Protein AF-N9NJ83-F1 (afdb_monomer_lite)

Sequence (165 aa):
MWKFITKSLIFKPKKLKDGWEHKKGFYVSIDAKAALNIIDSARTKRAYSRISKPNVFHGAERERLRSRAEKILYEIESSSNNYIELICLLGGLGIIIFLWDLITIIWMHPDQESVRLFLVLLMALGFLSFLYFKKMQVDKDNVETFLDIEDALYKNEYGASQYKN

Secondary structure (DSSP, 8-state):
-HHHHHHHSPPPPPEEEEEEEEETTEEEEE--HHHHHHHHHHHHHHHHH-SS---TTTT--HHHHHHHHHHHHHHHHHHHT-THHHHHHHHHHHHHHHHHHHHHHHHHS--HHHHHHHHHHHHHHHHHHHHHHHHHHHHHHHHHHHHHHHHHHHHHHHSS-TT--

Radius of gyration: 21.69 Å; chains: 1; bounding box: 52×28×62 Å

Structure (mmCIF, N/CA/C/O backbone):
data_AF-N9NJ83-F1
#
_entry.id   AF-N9NJ83-F1
#
loop_
_atom_site.group_PDB
_atom_site.id
_atom_site.type_symbol
_atom_site.label_atom_id
_atom_site.label_alt_id
_atom_site.label_comp_id
_atom_site.label_asym_id
_atom_site.label_entity_id
_atom_site.label_seq_id
_atom_site.pdbx_PDB_ins_code
_atom_site.Cartn_x
_atom_site.Cartn_y
_atom_site.Cartn_z
_atom_site.occupancy
_atom_site.B_iso_or_equiv
_atom_site.auth_seq_id
_atom_site.auth_comp_id
_atom_site.auth_asym_id
_atom_site.auth_atom_id
_atom_site.pdbx_PDB_model_num
ATOM 1 N N . MET A 1 1 ? -6.767 11.950 -13.872 1.00 41.00 1 MET A N 1
ATOM 2 C CA . MET A 1 1 ? -5.977 10.843 -14.455 1.00 41.00 1 MET A CA 1
ATOM 3 C C . MET A 1 1 ? -5.552 9.803 -13.403 1.00 41.00 1 MET A C 1
ATOM 5 O O . MET A 1 1 ? -5.936 8.652 -13.539 1.00 41.00 1 MET A O 1
ATOM 9 N N . TRP A 1 2 ? -4.907 10.189 -12.290 1.00 40.78 2 TRP A N 1
ATOM 10 C CA . TRP A 1 2 ? -4.485 9.270 -11.202 1.00 40.78 2 TRP A CA 1
ATOM 11 C C . TRP A 1 2 ? -5.596 8.384 -10.600 1.00 40.78 2 TRP A C 1
ATOM 13 O O . TRP A 1 2 ? -5.443 7.167 -10.519 1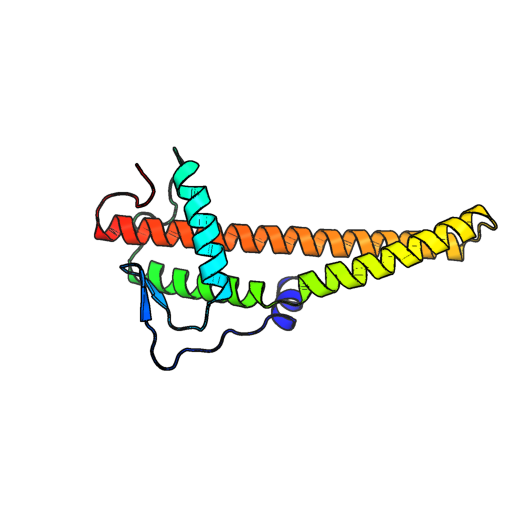.00 40.78 2 TRP A O 1
ATOM 23 N N . LYS A 1 3 ? -6.745 8.978 -10.229 1.00 50.00 3 LYS A N 1
ATOM 24 C CA . LYS A 1 3 ? -7.916 8.245 -9.696 1.00 50.00 3 LYS A CA 1
ATOM 25 C C . LYS A 1 3 ? -8.466 7.180 -10.659 1.00 50.00 3 LYS A C 1
ATOM 27 O O . LYS A 1 3 ? -9.172 6.292 -10.206 1.00 50.00 3 LYS A O 1
ATOM 32 N N . PHE A 1 4 ? -8.196 7.294 -11.962 1.00 51.88 4 PHE A N 1
ATOM 33 C CA . PHE A 1 4 ? -8.676 6.354 -12.981 1.00 51.88 4 PHE A CA 1
ATOM 34 C C . PHE A 1 4 ? -7.740 5.150 -13.136 1.00 51.88 4 PHE A C 1
ATOM 36 O O . PHE A 1 4 ? -8.211 4.016 -13.109 1.00 51.88 4 PHE A O 1
ATOM 43 N N . ILE A 1 5 ? -6.425 5.379 -13.226 1.00 49.59 5 ILE A N 1
ATOM 44 C CA . ILE A 1 5 ? -5.427 4.305 -13.393 1.00 49.59 5 ILE A CA 1
ATOM 45 C C . ILE A 1 5 ? -5.424 3.383 -12.170 1.00 49.59 5 ILE A C 1
ATOM 47 O O . ILE A 1 5 ? -5.483 2.166 -12.303 1.00 49.59 5 ILE A O 1
ATOM 51 N N . THR A 1 6 ? -5.459 3.968 -10.971 1.00 51.84 6 THR A N 1
ATOM 52 C CA . THR A 1 6 ? -5.531 3.198 -9.723 1.00 51.84 6 THR A CA 1
ATOM 53 C C . THR A 1 6 ? -6.817 2.383 -9.630 1.00 51.84 6 THR A C 1
ATOM 55 O O . THR A 1 6 ? -6.741 1.188 -9.401 1.00 51.84 6 THR A O 1
ATOM 58 N N . LYS A 1 7 ? -7.997 2.958 -9.899 1.00 54.72 7 LYS A N 1
ATOM 59 C CA . LYS A 1 7 ? -9.280 2.233 -9.783 1.00 54.72 7 LYS A CA 1
ATOM 60 C C . LYS A 1 7 ? -9.457 1.054 -10.746 1.00 54.72 7 LYS A C 1
ATOM 62 O O . LYS A 1 7 ? -10.273 0.187 -10.453 1.00 54.72 7 LYS A O 1
ATOM 67 N N . SER A 1 8 ? -8.746 1.037 -11.871 1.00 51.34 8 SER A N 1
ATOM 68 C CA . SER A 1 8 ? -8.940 0.033 -12.930 1.00 51.34 8 SER A CA 1
ATOM 69 C C . SER A 1 8 ? -8.156 -1.263 -12.685 1.00 51.34 8 SER A C 1
ATOM 71 O O . SER A 1 8 ? -8.522 -2.303 -13.217 1.00 51.34 8 SER A O 1
ATOM 73 N N . LEU A 1 9 ? -7.101 -1.206 -11.865 1.00 58.62 9 LEU A N 1
ATOM 74 C CA . LEU A 1 9 ? -6.219 -2.339 -11.535 1.00 58.62 9 LEU A CA 1
ATOM 75 C C . LEU A 1 9 ? -6.445 -2.874 -10.112 1.00 58.62 9 LEU A C 1
ATOM 77 O O . LEU A 1 9 ? -5.676 -3.689 -9.608 1.00 58.62 9 LEU A O 1
ATOM 81 N N . ILE A 1 10 ? -7.486 -2.374 -9.452 1.00 63.28 10 ILE A N 1
ATOM 82 C CA . ILE A 1 10 ? -7.804 -2.655 -8.062 1.00 63.28 10 ILE A CA 1
ATOM 83 C C . ILE A 1 10 ? -8.873 -3.749 -7.992 1.00 63.28 10 ILE A C 1
ATOM 85 O O . ILE A 1 10 ? -9.978 -3.590 -8.520 1.00 63.28 10 ILE A O 1
ATOM 89 N N . PHE A 1 11 ? -8.576 -4.834 -7.276 1.00 66.00 11 PHE A N 1
ATOM 90 C CA . PHE A 1 11 ? -9.585 -5.837 -6.949 1.00 66.00 11 PHE A CA 1
ATOM 91 C C . PHE A 1 11 ? -10.462 -5.346 -5.815 1.00 66.00 11 PHE A C 1
ATOM 93 O O . PHE A 1 11 ? -9.986 -4.864 -4.786 1.00 66.00 11 PHE A O 1
ATOM 100 N N . LYS A 1 12 ? -11.771 -5.488 -6.000 1.00 76.44 12 LYS A N 1
ATOM 101 C CA . LYS A 1 12 ? -12.734 -5.207 -4.943 1.00 76.44 12 LYS A CA 1
ATOM 102 C C . LYS A 1 12 ? -12.741 -6.393 -3.972 1.00 76.44 12 LYS A C 1
ATOM 104 O O . LYS A 1 12 ? -13.043 -7.499 -4.427 1.00 76.44 12 LYS A O 1
ATOM 109 N N . PRO A 1 13 ? -12.437 -6.199 -2.677 1.00 76.75 13 PRO A N 1
ATOM 110 C CA . PRO A 1 13 ? -12.533 -7.274 -1.701 1.00 76.75 13 PRO A CA 1
ATOM 111 C C . PRO A 1 13 ? -13.958 -7.823 -1.623 1.00 76.75 13 PRO A C 1
ATOM 113 O O . PRO A 1 13 ? -14.949 -7.100 -1.785 1.00 76.75 13 PRO A O 1
ATOM 116 N N . LYS A 1 14 ? -14.058 -9.133 -1.402 1.00 81.69 14 LYS A N 1
ATOM 117 C CA . LYS A 1 14 ? -15.336 -9.839 -1.324 1.00 81.69 14 LYS A CA 1
ATOM 1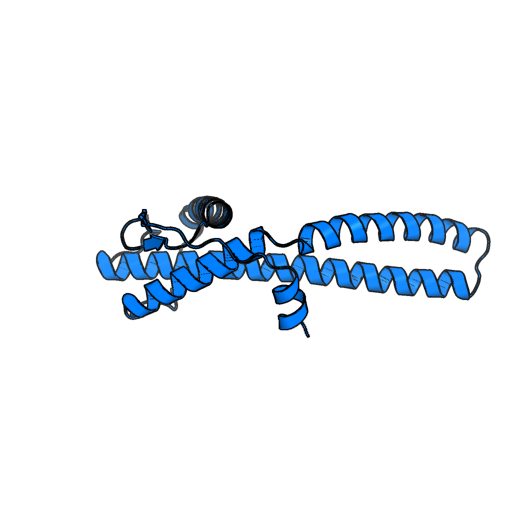18 C C . LYS A 1 14 ? -16.042 -9.468 -0.019 1.00 81.69 14 LYS A C 1
ATOM 120 O O . LYS A 1 14 ? -15.420 -9.446 1.037 1.00 81.69 14 LYS A O 1
ATOM 125 N N . LYS A 1 15 ? -17.350 -9.207 -0.070 1.00 83.50 15 LYS A N 1
ATOM 126 C CA . LYS A 1 15 ? -18.155 -9.054 1.153 1.00 83.50 15 LYS A CA 1
ATOM 127 C C . LYS A 1 15 ? -18.298 -10.403 1.856 1.00 83.50 15 LYS A C 1
ATOM 129 O O . LYS A 1 15 ? -18.531 -11.419 1.195 1.00 83.50 15 LYS A O 1
ATOM 134 N N . LEU A 1 16 ? -18.171 -10.406 3.178 1.00 81.25 16 LEU A N 1
ATOM 135 C CA . LEU A 1 16 ? -18.414 -11.594 3.990 1.00 81.25 16 LEU A CA 1
ATOM 136 C C . LEU A 1 16 ? -19.922 -11.850 4.096 1.00 81.25 16 LEU A C 1
ATOM 138 O O . LEU A 1 16 ? -20.718 -10.915 4.025 1.00 81.25 16 LEU A O 1
ATOM 142 N N . LYS A 1 17 ? -20.314 -13.125 4.229 1.00 75.44 17 LYS A N 1
ATOM 143 C CA . LYS A 1 17 ? -21.718 -13.498 4.480 1.00 75.44 17 LYS A CA 1
ATOM 144 C C . LYS A 1 17 ? -22.153 -13.049 5.874 1.00 75.44 17 LYS A C 1
ATOM 146 O O . LYS A 1 17 ? -23.195 -12.422 5.997 1.00 75.44 17 LYS A O 1
ATOM 151 N N . ASP A 1 18 ? -21.289 -13.291 6.856 1.00 77.88 18 ASP A N 1
ATOM 152 C CA . ASP A 1 18 ? -21.417 -12.821 8.229 1.00 77.88 18 ASP A CA 1
ATOM 153 C C . ASP A 1 18 ? -20.141 -12.047 8.571 1.00 77.88 18 ASP A C 1
ATOM 155 O O . ASP A 1 18 ? -19.032 -12.574 8.441 1.00 77.88 18 ASP A O 1
ATOM 159 N N . GLY A 1 19 ? -20.272 -10.773 8.936 1.00 76.12 19 GLY A N 1
ATOM 160 C CA . GLY A 1 19 ? -19.133 -10.008 9.435 1.00 76.12 19 GLY A CA 1
ATOM 161 C C . GLY A 1 19 ? -18.817 -10.368 10.886 1.00 76.12 19 GLY A C 1
ATOM 162 O O . GLY A 1 19 ? -19.664 -10.886 11.616 1.00 76.12 19 GLY A O 1
ATOM 163 N N . TRP A 1 20 ? -17.593 -10.085 11.310 1.00 76.19 20 TRP A N 1
ATOM 164 C CA . TRP A 1 20 ? -17.070 -10.480 12.617 1.00 76.19 20 TRP A CA 1
ATOM 165 C C . TRP A 1 20 ? -16.295 -9.335 13.264 1.00 76.19 20 TRP A C 1
ATOM 167 O O . TRP A 1 20 ? -15.831 -8.415 12.593 1.00 76.19 20 TRP A O 1
ATOM 177 N N . GLU A 1 21 ? -16.164 -9.369 14.585 1.00 75.19 21 GLU A N 1
ATOM 178 C CA . GLU A 1 21 ? -15.412 -8.363 15.331 1.00 75.19 21 GLU A CA 1
ATOM 179 C C . GLU A 1 21 ? -13.933 -8.759 15.388 1.00 75.19 21 GLU A C 1
ATOM 181 O O . GLU A 1 21 ? -13.574 -9.759 16.008 1.00 75.19 21 GLU A O 1
ATOM 186 N N . HIS A 1 22 ? -13.066 -7.996 14.715 1.00 67.94 22 HIS A N 1
ATOM 187 C CA . HIS A 1 22 ? -11.637 -8.317 14.658 1.00 67.94 22 HIS A CA 1
ATOM 188 C C . HIS A 1 22 ? -10.897 -7.915 15.938 1.00 67.94 22 HIS A C 1
ATOM 190 O O . HIS A 1 22 ? -10.022 -8.648 16.398 1.00 67.94 22 HIS A O 1
ATOM 196 N N . LYS A 1 23 ? -11.294 -6.791 16.549 1.00 68.19 23 LYS A N 1
ATOM 197 C CA . LYS A 1 23 ? -10.919 -6.333 17.899 1.00 68.19 23 LYS A CA 1
ATOM 198 C C . LYS A 1 23 ? -12.057 -5.483 18.464 1.00 68.19 23 LYS A C 1
ATOM 200 O O . LYS A 1 23 ? -12.883 -5.002 17.690 1.00 68.19 23 LYS A O 1
ATOM 205 N N . LYS A 1 24 ? -12.089 -5.292 19.791 1.00 60.44 24 LYS A N 1
ATOM 206 C CA . LYS A 1 24 ? -13.164 -4.560 20.484 1.00 60.44 24 LYS A CA 1
ATOM 207 C C . LYS A 1 24 ? -13.517 -3.252 19.767 1.00 60.44 24 LYS A C 1
ATOM 209 O O . LYS A 1 24 ? -12.653 -2.407 19.551 1.00 60.44 24 LYS A O 1
ATOM 214 N N . GLY A 1 25 ? -14.7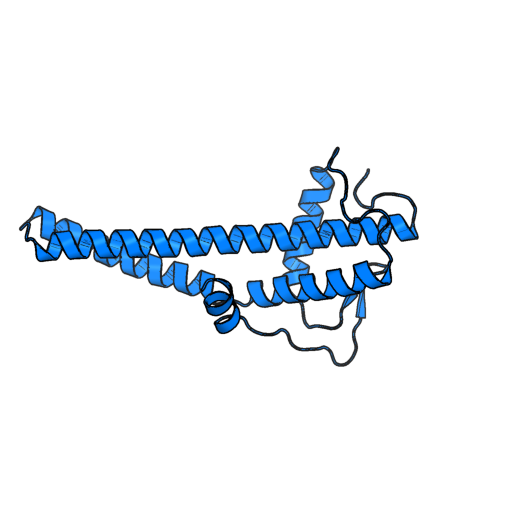81 -3.115 19.390 1.00 57.59 25 GLY A N 1
ATOM 215 C CA . GLY A 1 25 ? -15.337 -1.939 18.735 1.00 57.59 25 GLY A CA 1
ATOM 216 C C . GLY A 1 25 ? -15.239 -1.935 17.203 1.00 57.59 25 GLY A C 1
ATOM 217 O O . GLY A 1 25 ? -15.916 -1.100 16.586 1.00 57.59 25 GLY A O 1
ATOM 218 N N . PHE A 1 26 ? -14.483 -2.858 16.590 1.00 69.00 26 PHE A N 1
ATOM 219 C CA . PHE A 1 26 ? -14.192 -2.900 15.153 1.00 69.00 26 PHE A CA 1
ATOM 220 C C . PHE A 1 26 ? -14.805 -4.123 14.452 1.00 69.00 26 PHE A C 1
ATOM 222 O O . PHE A 1 26 ? -14.322 -5.252 14.563 1.00 69.00 26 PHE A O 1
ATOM 229 N N . TYR A 1 27 ? -15.864 -3.862 13.684 1.00 70.75 27 TYR A N 1
ATOM 230 C CA . TYR A 1 27 ? -16.568 -4.856 12.879 1.00 70.75 27 TYR A CA 1
ATOM 231 C C . TYR A 1 27 ? -15.993 -4.927 11.461 1.00 70.75 27 TYR A C 1
ATOM 233 O O . TYR A 1 27 ? -15.830 -3.904 10.796 1.00 70.75 27 TYR A O 1
ATOM 241 N N . VAL A 1 28 ? -15.722 -6.142 10.994 1.00 78.19 28 VAL A N 1
ATOM 242 C CA . VAL A 1 28 ? -15.199 -6.450 9.664 1.00 78.19 28 VAL A CA 1
ATOM 243 C C . VAL A 1 28 ? -16.300 -7.100 8.836 1.00 78.19 28 VAL A C 1
ATOM 245 O O . VAL A 1 28 ? -16.769 -8.190 9.151 1.00 78.19 28 VAL A O 1
ATOM 248 N N . SER A 1 29 ? -16.695 -6.435 7.752 1.00 81.31 29 SER A N 1
ATOM 249 C CA . SER A 1 29 ? -17.750 -6.861 6.815 1.00 81.31 29 SER A CA 1
ATOM 250 C C . SER A 1 29 ? -17.204 -7.380 5.471 1.00 81.31 29 SER A C 1
ATOM 252 O O . SER A 1 29 ? -17.964 -7.826 4.605 1.00 81.31 29 SER A O 1
ATOM 254 N N . ILE A 1 30 ? -15.885 -7.315 5.273 1.00 84.38 30 ILE A N 1
ATOM 255 C CA . ILE A 1 30 ? -15.185 -7.644 4.025 1.00 84.38 30 ILE A CA 1
ATOM 256 C C . ILE A 1 30 ? -14.038 -8.625 4.281 1.00 84.38 30 ILE A C 1
ATOM 258 O O . ILE A 1 30 ? -13.449 -8.632 5.359 1.00 84.38 30 ILE A O 1
ATOM 262 N N . ASP A 1 31 ? -13.720 -9.455 3.291 1.00 82.56 31 ASP A N 1
ATOM 263 C CA . ASP A 1 31 ? -12.532 -10.306 3.317 1.00 82.56 31 ASP A CA 1
ATOM 264 C C . ASP A 1 31 ? -11.291 -9.421 3.174 1.00 82.56 31 ASP A C 1
ATOM 266 O O . ASP A 1 31 ? -11.037 -8.881 2.098 1.00 82.56 31 ASP A O 1
ATOM 270 N N . ALA A 1 32 ? -10.598 -9.203 4.293 1.00 84.81 32 ALA A N 1
ATOM 271 C CA . ALA A 1 32 ? -9.529 -8.218 4.441 1.00 84.81 32 ALA A CA 1
ATOM 272 C C . ALA A 1 32 ? -8.239 -8.820 5.022 1.00 84.81 32 ALA A C 1
ATOM 274 O O . ALA A 1 32 ? -7.529 -8.184 5.803 1.00 84.81 32 ALA A O 1
ATOM 275 N N . LYS A 1 33 ? -7.953 -10.091 4.713 1.00 84.88 33 LYS A N 1
ATOM 276 C CA . LYS A 1 33 ? -6.838 -10.825 5.327 1.00 84.88 33 LYS A CA 1
ATOM 277 C C . LYS A 1 33 ? -5.482 -10.141 5.106 1.00 84.88 33 LYS A C 1
ATOM 279 O O . LYS A 1 33 ? -4.663 -10.120 6.026 1.00 84.88 33 LYS A O 1
ATOM 284 N N . ALA A 1 34 ? -5.232 -9.589 3.917 1.00 85.12 34 ALA A N 1
ATOM 285 C CA . ALA A 1 34 ? -3.967 -8.923 3.618 1.00 85.12 34 ALA A CA 1
ATOM 286 C C . ALA A 1 34 ? -3.846 -7.597 4.382 1.00 85.12 34 ALA A C 1
ATOM 288 O O . ALA A 1 34 ? -2.825 -7.344 5.025 1.00 85.12 34 ALA A O 1
ATOM 289 N N . ALA A 1 35 ? -4.912 -6.796 4.385 1.00 85.88 35 ALA A N 1
ATOM 290 C CA . ALA A 1 35 ? -4.979 -5.539 5.114 1.00 85.88 35 ALA A CA 1
ATOM 291 C C . ALA A 1 35 ? -4.757 -5.739 6.614 1.00 85.88 35 ALA A C 1
ATOM 293 O O . ALA A 1 35 ? -3.968 -5.010 7.214 1.00 85.88 35 ALA A O 1
ATOM 294 N N . LEU A 1 36 ? -5.393 -6.750 7.213 1.00 87.44 36 LEU A N 1
ATOM 295 C CA . LEU A 1 36 ? -5.236 -7.053 8.636 1.00 87.44 36 LEU A CA 1
ATOM 296 C C . LEU A 1 36 ? -3.787 -7.407 8.992 1.00 87.44 36 LEU A C 1
ATOM 298 O O . LEU A 1 36 ? -3.248 -6.850 9.944 1.00 87.44 36 LEU A O 1
ATOM 302 N N . ASN A 1 37 ? -3.111 -8.232 8.187 1.00 87.56 37 ASN A N 1
ATOM 303 C CA . ASN A 1 37 ? -1.698 -8.564 8.411 1.00 87.56 37 ASN A CA 1
ATOM 304 C C . ASN A 1 37 ? -0.780 -7.325 8.351 1.00 87.56 37 ASN A C 1
ATOM 306 O O . ASN A 1 37 ? 0.157 -7.191 9.147 1.00 87.56 37 ASN A O 1
ATOM 310 N N . ILE A 1 38 ? -1.043 -6.408 7.413 1.00 86.94 38 ILE A N 1
ATOM 311 C CA . ILE A 1 38 ? -0.293 -5.150 7.272 1.00 86.94 38 ILE A CA 1
ATOM 312 C C . ILE A 1 38 ? -0.536 -4.246 8.485 1.00 86.94 38 ILE A C 1
ATOM 314 O O . ILE A 1 38 ? 0.416 -3.715 9.063 1.00 86.94 38 ILE A O 1
ATOM 318 N N . ILE A 1 39 ? -1.799 -4.099 8.892 1.00 88.31 39 ILE A N 1
ATOM 319 C CA . ILE A 1 39 ? -2.205 -3.298 10.051 1.00 88.31 39 ILE A CA 1
ATOM 320 C C . ILE A 1 39 ? -1.588 -3.861 11.332 1.00 88.31 39 ILE A C 1
ATOM 322 O O . ILE A 1 39 ? -1.025 -3.097 12.110 1.00 88.31 39 ILE A O 1
ATOM 326 N N . ASP A 1 40 ? -1.626 -5.177 11.543 1.00 86.31 40 ASP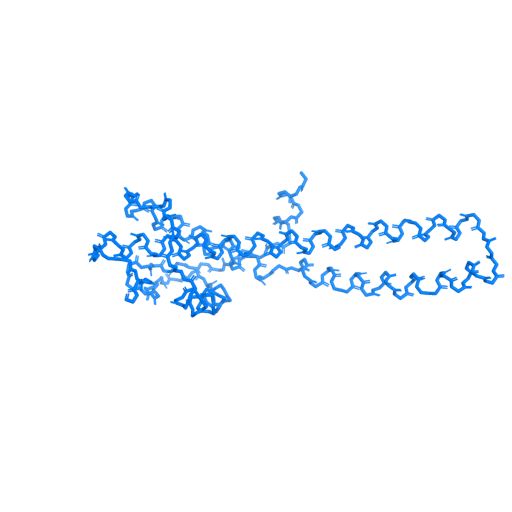 A N 1
ATOM 327 C CA . ASP A 1 40 ? -1.039 -5.833 12.715 1.00 86.31 40 ASP A CA 1
ATOM 328 C C . ASP A 1 40 ? 0.475 -5.597 12.792 1.00 86.31 40 ASP A C 1
ATOM 330 O O . ASP A 1 40 ? 1.001 -5.231 13.847 1.00 86.31 40 ASP A O 1
ATOM 334 N N . SER A 1 41 ? 1.169 -5.704 11.656 1.00 86.69 41 SER A N 1
ATOM 335 C CA . SER A 1 41 ? 2.606 -5.419 11.559 1.00 86.69 41 SER A CA 1
ATOM 336 C C . SER A 1 41 ? 2.930 -3.953 11.869 1.00 86.69 41 SER A C 1
ATOM 338 O O . SER A 1 41 ? 3.922 -3.650 12.540 1.00 86.69 41 SER A O 1
ATOM 340 N N . ALA A 1 42 ? 2.096 -3.026 11.391 1.00 86.12 42 ALA A N 1
ATOM 341 C CA . ALA A 1 42 ? 2.234 -1.600 11.667 1.00 86.12 42 ALA A CA 1
ATOM 342 C C . ALA A 1 42 ? 1.891 -1.257 13.124 1.00 86.12 42 ALA A C 1
ATOM 344 O O . ALA A 1 42 ? 2.564 -0.424 13.731 1.00 86.12 42 ALA A O 1
ATOM 345 N N . ARG A 1 43 ? 0.909 -1.944 13.717 1.00 82.62 43 ARG A N 1
ATOM 346 C CA . ARG A 1 43 ? 0.492 -1.768 15.109 1.00 82.62 43 ARG A CA 1
ATOM 347 C C . ARG A 1 43 ? 1.643 -2.041 16.070 1.00 82.62 43 ARG A C 1
ATOM 349 O O . ARG A 1 43 ? 1.918 -1.215 16.938 1.00 82.62 43 ARG A O 1
ATOM 356 N N . THR A 1 44 ? 2.345 -3.156 15.870 1.00 79.31 44 THR A N 1
ATOM 357 C CA . THR A 1 44 ? 3.526 -3.516 16.666 1.00 79.31 44 THR A CA 1
ATOM 358 C C . THR A 1 44 ? 4.576 -2.413 16.602 1.00 79.31 44 THR A C 1
ATOM 360 O O . THR A 1 44 ? 5.055 -1.969 17.636 1.00 79.31 44 THR A O 1
ATOM 363 N N . LYS A 1 45 ? 4.878 -1.887 15.407 1.00 79.88 45 LYS A N 1
ATOM 364 C CA . LYS A 1 45 ? 5.836 -0.779 15.244 1.00 79.88 45 LYS A CA 1
ATOM 365 C C . LYS A 1 45 ? 5.368 0.502 15.941 1.00 79.88 45 LYS A C 1
ATOM 367 O O . LYS A 1 45 ? 6.174 1.179 16.574 1.00 79.88 45 LYS A O 1
ATOM 372 N N . ARG A 1 46 ? 4.073 0.815 15.847 1.00 75.06 46 ARG A N 1
ATOM 373 C CA . ARG A 1 46 ? 3.469 2.028 16.412 1.00 75.06 46 ARG A CA 1
ATOM 374 C C . ARG A 1 46 ? 3.500 2.048 17.939 1.00 75.06 46 ARG A C 1
ATOM 376 O O . ARG A 1 46 ? 3.758 3.106 18.511 1.00 75.06 46 ARG A O 1
ATOM 383 N N . ALA A 1 47 ? 3.278 0.901 18.582 1.00 70.38 47 ALA A N 1
ATOM 384 C CA . ALA A 1 47 ? 3.317 0.768 20.040 1.00 70.38 47 ALA A CA 1
ATOM 385 C C . ALA A 1 47 ? 4.670 1.200 20.639 1.00 70.38 47 ALA A C 1
ATOM 387 O O . ALA A 1 47 ? 4.709 1.755 21.731 1.00 70.38 47 ALA A O 1
ATOM 388 N N . TYR A 1 48 ? 5.771 1.021 19.901 1.00 65.75 48 TYR A N 1
ATOM 389 C CA . TYR A 1 48 ? 7.109 1.428 20.344 1.00 65.75 48 TYR A CA 1
ATOM 390 C C . TYR A 1 48 ? 7.491 2.866 19.957 1.00 65.75 48 TYR A C 1
ATOM 392 O O . TYR A 1 48 ? 8.493 3.376 20.452 1.00 65.75 48 TYR A O 1
ATOM 400 N N . SER A 1 49 ? 6.745 3.531 19.065 1.00 65.50 49 SER A N 1
ATOM 401 C CA . SER A 1 49 ? 7.217 4.755 18.397 1.00 65.50 49 SER A CA 1
ATOM 402 C C . SER A 1 49 ? 6.457 6.037 18.747 1.00 65.50 49 SER A C 1
ATOM 404 O O . SER A 1 49 ? 6.878 7.118 18.331 1.00 65.50 49 SER A O 1
ATOM 406 N N 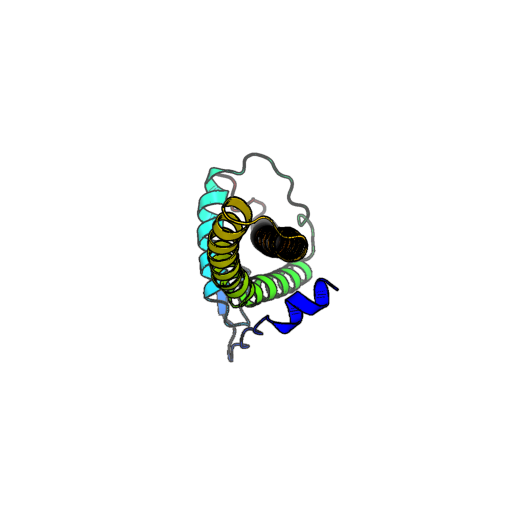. ARG A 1 50 ? 5.300 5.968 19.419 1.00 58.03 50 ARG A N 1
ATOM 407 C CA . ARG A 1 50 ? 4.388 7.121 19.503 1.00 58.03 50 ARG A CA 1
ATOM 408 C C . ARG A 1 50 ? 4.398 7.788 20.880 1.00 58.03 50 ARG A C 1
ATOM 410 O O . ARG A 1 50 ? 3.657 7.395 21.767 1.00 58.03 50 ARG A O 1
ATOM 417 N N . ILE A 1 51 ? 5.180 8.864 21.013 1.00 53.25 51 ILE A N 1
ATOM 418 C CA . ILE A 1 51 ? 5.209 9.697 22.231 1.00 53.25 51 ILE A CA 1
ATOM 419 C C . ILE A 1 51 ? 4.307 10.951 22.148 1.00 53.25 51 ILE A C 1
ATOM 421 O O . ILE A 1 51 ? 3.884 11.426 23.196 1.00 53.25 51 ILE A O 1
ATOM 425 N N . SER A 1 52 ? 3.919 11.506 20.980 1.00 53.12 52 SER A N 1
ATOM 426 C CA . SER A 1 52 ? 3.226 12.824 21.028 1.00 53.12 52 SER A CA 1
ATOM 427 C C . SER A 1 52 ? 2.393 13.322 19.832 1.00 53.12 52 SER A C 1
ATOM 429 O O . SER A 1 52 ? 2.095 14.515 19.783 1.00 53.12 52 SER A O 1
ATOM 431 N N . LYS A 1 53 ? 1.964 12.497 18.863 1.00 62.84 53 LYS A N 1
ATOM 432 C CA . LYS A 1 53 ? 1.104 13.036 17.783 1.00 62.84 53 LYS A CA 1
ATOM 433 C C . LYS A 1 53 ? -0.363 13.173 18.227 1.00 62.84 53 LYS A C 1
ATOM 435 O O . LYS A 1 53 ? -0.938 12.172 18.656 1.00 62.84 53 LYS A O 1
ATOM 440 N N . PRO A 1 54 ? -0.986 14.363 18.096 1.00 65.12 54 PRO A N 1
ATOM 441 C CA . PRO A 1 54 ? -2.409 14.533 18.364 1.00 65.12 54 PRO A CA 1
ATOM 442 C C . PRO A 1 54 ? -3.236 13.757 17.335 1.00 65.12 54 PRO A C 1
ATOM 444 O O . PRO A 1 54 ? -3.004 13.847 16.129 1.00 65.12 54 PRO A O 1
ATOM 447 N N . ASN A 1 55 ? -4.197 12.978 17.827 1.00 73.69 55 ASN A N 1
ATOM 448 C CA . ASN A 1 55 ? -5.107 12.206 16.994 1.00 73.69 55 ASN A CA 1
ATOM 449 C C . ASN A 1 55 ? -6.244 13.114 16.493 1.00 73.69 55 ASN A C 1
ATOM 451 O O . ASN A 1 55 ? -7.076 13.564 17.281 1.00 73.69 55 ASN A O 1
ATOM 455 N N . VAL A 1 56 ? -6.283 13.370 15.183 1.00 78.12 56 VAL A N 1
ATOM 456 C CA . VAL A 1 56 ? -7.282 14.237 14.523 1.00 78.12 56 VAL A CA 1
ATOM 457 C C . VAL A 1 56 ? -8.708 13.675 14.541 1.00 78.12 56 VAL A C 1
ATOM 459 O O . VAL A 1 56 ? -9.651 14.399 14.236 1.00 78.12 56 VAL A O 1
ATOM 462 N N . PHE A 1 57 ? -8.883 12.403 14.903 1.00 79.69 57 PHE A N 1
ATOM 463 C CA . PHE A 1 57 ? -10.188 11.749 15.025 1.00 79.69 57 PHE A CA 1
ATOM 464 C C . PHE A 1 57 ? -10.744 11.779 16.452 1.00 79.69 57 PHE A C 1
ATOM 466 O O . PHE A 1 57 ? -11.825 11.245 16.709 1.00 79.69 57 PHE A O 1
ATOM 473 N N . HIS A 1 58 ? -10.025 12.397 17.392 1.00 74.25 58 HIS A N 1
ATOM 474 C CA . HIS A 1 58 ? -10.479 12.492 18.769 1.00 74.25 58 HIS A CA 1
ATOM 475 C C . HIS A 1 58 ? -11.760 13.336 18.881 1.00 74.25 58 HIS A C 1
ATOM 477 O O . HIS A 1 58 ? -11.835 14.431 18.330 1.00 74.25 58 HIS A O 1
ATOM 483 N N . GLY A 1 59 ? -12.770 12.819 19.590 1.00 72.56 59 GLY A N 1
ATOM 484 C CA . GLY A 1 59 ? -14.073 13.478 19.750 1.00 72.56 59 GLY A CA 1
ATOM 485 C C . GLY A 1 59 ? -15.043 13.284 18.578 1.00 72.56 59 GLY A C 1
ATOM 486 O O . GLY A 1 59 ? -16.150 13.811 18.617 1.00 72.56 59 GLY A O 1
ATOM 487 N N . ALA A 1 60 ? -14.669 12.526 17.542 1.00 82.00 60 ALA A N 1
ATOM 488 C CA . ALA A 1 60 ? -15.596 12.161 16.476 1.00 82.00 60 ALA A CA 1
ATOM 489 C C . ALA A 1 60 ? -16.597 11.084 16.935 1.00 82.00 60 ALA A C 1
ATOM 491 O O . ALA A 1 60 ? -16.272 10.212 17.745 1.00 82.00 60 ALA A O 1
ATOM 492 N N . GLU A 1 61 ? -17.805 11.119 16.369 1.00 85.06 61 GLU A N 1
ATOM 493 C CA . GLU A 1 61 ? -18.867 10.149 16.651 1.00 85.06 61 GLU A CA 1
ATOM 494 C C . GLU A 1 61 ? -18.468 8.714 16.276 1.00 85.06 61 GLU A C 1
ATOM 496 O O . GLU A 1 61 ? -17.892 8.457 15.213 1.00 85.06 61 GLU A O 1
ATOM 501 N N . ARG A 1 62 ? -18.840 7.758 17.136 1.00 81.19 62 ARG A N 1
ATOM 502 C CA . ARG A 1 62 ? -18.496 6.332 17.005 1.00 81.19 62 ARG A CA 1
ATOM 503 C C . ARG A 1 62 ? -18.930 5.732 15.666 1.00 81.19 62 ARG A C 1
ATOM 505 O O . ARG A 1 62 ? -18.150 5.022 15.037 1.00 81.19 62 ARG A O 1
ATOM 512 N N . GLU A 1 63 ? -20.145 6.024 15.208 1.00 82.50 63 GLU A N 1
ATOM 513 C CA . GLU A 1 63 ? -20.664 5.501 13.934 1.00 82.50 63 GLU A CA 1
ATOM 514 C C . GLU A 1 63 ? -19.878 6.033 12.733 1.00 82.50 63 GLU A C 1
ATOM 516 O O . GLU A 1 63 ? -19.506 5.276 11.833 1.00 82.50 63 GLU A O 1
ATOM 521 N N . ARG A 1 64 ? -19.532 7.325 12.759 1.00 85.38 64 ARG A N 1
ATOM 522 C CA . ARG A 1 64 ? -18.718 7.963 11.722 1.00 85.38 64 ARG A CA 1
ATOM 523 C C . ARG A 1 64 ? -17.307 7.380 11.672 1.00 85.38 64 ARG A C 1
ATOM 525 O O . ARG A 1 64 ? -16.767 7.181 10.582 1.00 85.38 64 ARG A O 1
ATOM 532 N N . LEU A 1 65 ? -16.717 7.089 12.832 1.00 83.19 65 LEU A N 1
ATOM 533 C CA . LEU A 1 65 ? -15.421 6.419 12.933 1.00 83.19 65 LEU A CA 1
ATOM 534 C C . LEU A 1 65 ? -15.478 4.993 12.380 1.00 83.19 65 LEU A C 1
ATOM 536 O O . LEU A 1 65 ? -14.623 4.631 11.577 1.00 83.19 65 LEU A O 1
ATOM 540 N N . ARG A 1 66 ? -16.515 4.219 12.717 1.00 82.62 66 ARG A N 1
ATOM 541 C CA . ARG A 1 66 ? -16.713 2.857 12.194 1.00 82.62 66 ARG A CA 1
ATOM 542 C C . ARG A 1 66 ? -16.850 2.825 10.677 1.00 82.62 66 ARG A C 1
ATOM 544 O O . ARG A 1 66 ? -16.103 2.106 10.020 1.00 82.62 66 ARG A O 1
ATOM 551 N N . SER A 1 67 ? -17.728 3.656 10.115 1.00 84.44 67 SER A N 1
ATOM 552 C CA . SER A 1 67 ? -17.910 3.743 8.660 1.00 84.44 67 SER A CA 1
ATOM 553 C C . SER A 1 67 ? -16.610 4.132 7.942 1.00 84.44 67 SER A C 1
ATOM 555 O O . SER A 1 67 ? -16.281 3.606 6.876 1.00 84.44 67 SER A O 1
ATOM 557 N N . ARG A 1 68 ? -15.818 5.030 8.540 1.00 86.44 68 ARG A N 1
ATOM 558 C CA . ARG A 1 68 ? -14.535 5.445 7.968 1.00 86.44 68 ARG A CA 1
ATOM 559 C C . ARG A 1 68 ? -13.457 4.369 8.092 1.00 86.44 68 ARG A C 1
ATOM 561 O O . ARG A 1 68 ? -12.690 4.205 7.147 1.00 86.44 68 ARG A O 1
ATOM 568 N N . ALA A 1 69 ? -13.418 3.636 9.203 1.00 85.44 69 ALA A N 1
ATOM 569 C CA . ALA A 1 69 ? -12.516 2.504 9.393 1.00 85.44 69 ALA A CA 1
ATOM 570 C C . ALA A 1 69 ? -12.791 1.401 8.365 1.00 85.44 69 ALA A C 1
ATOM 572 O O . ALA A 1 69 ? -11.859 0.913 7.736 1.00 85.44 69 ALA A O 1
ATOM 573 N N . GLU A 1 70 ? -14.063 1.070 8.131 1.00 85.50 70 GLU A N 1
ATOM 574 C CA . GLU A 1 70 ? -14.479 0.090 7.121 1.00 85.50 70 GLU A CA 1
ATOM 575 C C . GLU A 1 70 ? -14.064 0.523 5.709 1.00 85.50 70 GLU A C 1
ATOM 577 O O . GLU A 1 70 ? -13.490 -0.260 4.952 1.00 85.50 70 GLU A O 1
ATOM 582 N N . LYS A 1 71 ? -14.281 1.799 5.365 1.00 86.69 71 LYS A N 1
ATOM 583 C CA . LYS A 1 71 ? -13.853 2.347 4.074 1.00 86.69 71 LYS A CA 1
ATOM 584 C C . LYS A 1 71 ? -12.335 2.268 3.885 1.00 86.69 71 LYS A C 1
ATOM 586 O O . LYS A 1 71 ? -11.876 1.924 2.801 1.00 86.69 71 LYS A O 1
ATOM 591 N N . ILE A 1 72 ? -11.558 2.595 4.914 1.00 87.19 72 ILE A N 1
ATOM 592 C CA . ILE A 1 72 ? -10.094 2.551 4.831 1.00 87.19 72 ILE A CA 1
ATOM 593 C C . ILE A 1 72 ? -9.598 1.106 4.790 1.00 87.19 72 ILE A C 1
ATOM 595 O O . ILE A 1 72 ? -8.707 0.808 4.003 1.00 87.19 72 ILE A O 1
ATOM 599 N N . LEU A 1 73 ? -10.201 0.196 5.560 1.00 87.81 73 LEU A N 1
ATOM 600 C CA . LEU A 1 73 ? -9.897 -1.234 5.486 1.00 87.81 73 LEU A CA 1
ATOM 601 C C . LEU A 1 73 ? -10.119 -1.759 4.063 1.00 87.81 73 LEU A C 1
ATOM 603 O O . LEU A 1 73 ? -9.261 -2.455 3.523 1.00 87.81 73 LEU A O 1
ATOM 607 N N . TYR A 1 74 ? -11.234 -1.366 3.439 1.00 87.12 74 TYR A N 1
ATOM 608 C CA . TYR A 1 74 ? -11.498 -1.656 2.036 1.00 87.12 74 TYR A CA 1
ATOM 609 C C . TYR A 1 74 ? -10.376 -1.111 1.153 1.00 87.12 74 TYR A C 1
ATOM 611 O O . TYR A 1 74 ? -9.830 -1.854 0.352 1.00 87.12 74 TYR A O 1
ATOM 619 N N . GLU A 1 75 ? -10.004 0.163 1.293 1.00 85.75 75 GLU A N 1
ATOM 620 C CA . GLU A 1 75 ? -8.959 0.784 0.470 1.00 85.75 75 GLU A CA 1
ATOM 621 C C . GLU A 1 75 ? -7.591 0.101 0.626 1.00 85.75 75 GLU A C 1
ATOM 623 O O . GLU A 1 75 ? -6.915 -0.104 -0.383 1.00 85.75 75 GLU A O 1
ATOM 628 N N . ILE A 1 76 ? -7.211 -0.305 1.842 1.00 87.12 76 ILE A N 1
ATOM 629 C CA . ILE A 1 76 ? -5.969 -1.047 2.100 1.00 87.12 76 ILE A CA 1
ATOM 630 C C . ILE A 1 76 ? -6.020 -2.403 1.398 1.00 87.12 76 ILE A C 1
ATOM 632 O O . ILE A 1 76 ? -5.148 -2.682 0.584 1.00 87.12 76 ILE A O 1
ATOM 636 N N . GLU A 1 77 ? -7.053 -3.215 1.637 1.00 87.25 77 GLU A N 1
ATOM 637 C CA . GLU A 1 77 ? -7.163 -4.557 1.045 1.00 87.25 77 GLU A CA 1
ATOM 638 C C . GLU A 1 77 ? -7.187 -4.501 -0.487 1.00 87.25 77 GLU A C 1
ATOM 640 O O . GLU A 1 77 ? -6.534 -5.272 -1.191 1.00 87.25 77 GLU A O 1
ATOM 645 N N . SER A 1 78 ? -7.928 -3.536 -1.017 1.00 83.44 78 SER A N 1
ATOM 646 C CA . SER A 1 78 ? -8.060 -3.302 -2.448 1.00 83.44 78 SER A CA 1
ATOM 647 C C . SER A 1 78 ? -6.724 -2.862 -3.069 1.00 83.44 78 SER A C 1
ATOM 649 O O . SER A 1 78 ? -6.407 -3.241 -4.197 1.00 83.44 78 SER A O 1
ATOM 651 N N . SER A 1 79 ? -5.907 -2.109 -2.325 1.00 81.88 79 SER A N 1
ATOM 652 C CA . SER A 1 79 ? -4.559 -1.713 -2.741 1.00 81.88 79 SER A CA 1
ATOM 653 C C . SER A 1 79 ? -3.529 -2.837 -2.592 1.00 81.88 79 SER A C 1
ATOM 655 O O . SER A 1 79 ? -2.648 -2.961 -3.445 1.00 81.88 79 SER A O 1
ATOM 657 N N . SER A 1 80 ? -3.636 -3.678 -1.561 1.00 79.88 80 SER A N 1
ATOM 658 C CA . SER A 1 80 ? -2.773 -4.851 -1.361 1.00 79.88 80 SER A CA 1
ATOM 659 C C . SER A 1 80 ? -2.927 -5.876 -2.479 1.00 79.88 80 SER A C 1
ATOM 661 O O . SER A 1 80 ? -1.963 -6.529 -2.856 1.00 79.88 80 SER A O 1
ATOM 663 N N . ASN A 1 81 ? -4.122 -5.971 -3.059 1.00 73.88 81 ASN A N 1
ATOM 664 C CA . ASN A 1 81 ? -4.402 -6.866 -4.176 1.00 73.88 81 ASN A CA 1
ATOM 665 C C . ASN A 1 81 ? -4.159 -6.214 -5.553 1.00 73.88 81 ASN A C 1
ATOM 667 O O . ASN A 1 81 ? -4.683 -6.689 -6.553 1.00 73.88 81 ASN A O 1
ATOM 671 N N . ASN A 1 82 ? -3.408 -5.112 -5.646 1.00 77.38 82 ASN A N 1
ATOM 672 C CA . ASN A 1 82 ? -3.234 -4.362 -6.894 1.00 77.38 82 ASN A CA 1
ATOM 673 C C . ASN A 1 82 ? -1.979 -4.787 -7.686 1.00 77.38 82 ASN A C 1
ATOM 675 O O . ASN A 1 82 ? -0.882 -4.865 -7.139 1.00 77.38 82 ASN A O 1
ATOM 679 N N . TYR A 1 83 ? -2.114 -4.941 -9.009 1.00 77.31 83 TYR A N 1
ATOM 680 C CA . TYR A 1 83 ? -1.012 -5.260 -9.926 1.00 77.31 83 TYR A CA 1
ATOM 681 C C . TYR A 1 83 ? 0.025 -4.147 -10.132 1.00 77.31 83 TYR A C 1
ATOM 683 O O . TYR A 1 83 ? 1.036 -4.408 -10.776 1.00 77.31 83 TYR A O 1
ATOM 691 N N . ILE A 1 84 ? -0.181 -2.924 -9.628 1.00 80.62 84 ILE A N 1
ATOM 692 C CA . ILE A 1 84 ? 0.777 -1.816 -9.822 1.00 80.62 84 ILE A CA 1
ATOM 693 C C . ILE A 1 84 ? 2.195 -2.208 -9.391 1.00 80.62 84 ILE A C 1
ATOM 695 O O . ILE A 1 84 ? 3.135 -1.909 -10.117 1.00 80.62 84 ILE A O 1
ATOM 699 N N . GLU A 1 85 ? 2.364 -2.901 -8.262 1.00 80.12 85 GLU A N 1
ATOM 700 C CA . GLU A 1 85 ? 3.696 -3.339 -7.812 1.00 80.12 85 GLU A CA 1
ATOM 701 C C . GLU A 1 85 ? 4.332 -4.318 -8.797 1.00 80.12 85 GLU A C 1
ATOM 703 O O . GLU A 1 85 ? 5.486 -4.143 -9.179 1.00 80.12 85 GLU A O 1
ATOM 708 N N . LEU A 1 86 ? 3.557 -5.293 -9.278 1.00 84.50 86 LEU A N 1
ATOM 709 C CA . LEU A 1 86 ? 4.015 -6.268 -10.263 1.00 84.50 86 LEU A CA 1
ATOM 710 C C . LEU A 1 86 ? 4.366 -5.605 -11.603 1.00 84.50 86 LEU A C 1
ATOM 712 O O . LEU A 1 86 ? 5.392 -5.925 -12.195 1.00 84.50 86 LEU A O 1
ATOM 716 N N . ILE A 1 87 ? 3.541 -4.665 -12.071 1.00 85.81 87 ILE A N 1
ATOM 717 C CA . ILE A 1 87 ? 3.760 -3.919 -13.318 1.00 85.81 87 ILE A CA 1
ATOM 718 C C . ILE A 1 87 ? 5.004 -3.036 -13.199 1.00 85.81 87 ILE A C 1
ATOM 720 O O . ILE A 1 87 ? 5.834 -3.032 -14.105 1.00 85.81 87 ILE A O 1
ATOM 724 N N . CYS A 1 88 ? 5.163 -2.313 -12.087 1.00 88.00 88 CYS A N 1
ATOM 725 C CA . CYS A 1 88 ? 6.353 -1.507 -11.827 1.00 88.00 88 CYS A CA 1
ATOM 726 C C . CYS A 1 88 ? 7.614 -2.379 -11.756 1.00 88.00 88 CYS A C 1
ATOM 728 O O . CYS A 1 88 ? 8.638 -1.990 -12.310 1.00 88.00 88 CYS A O 1
ATOM 730 N N . LEU A 1 89 ? 7.539 -3.558 -11.130 1.00 87.56 89 LEU A N 1
ATOM 731 C CA . LEU A 1 89 ? 8.665 -4.482 -11.007 1.00 87.56 89 LEU A CA 1
ATOM 732 C C . LEU A 1 89 ? 9.054 -5.096 -12.360 1.00 87.56 89 LEU A C 1
ATOM 734 O O . LEU A 1 89 ? 10.192 -4.946 -12.795 1.00 87.56 89 LEU A O 1
ATOM 738 N N . LEU A 1 90 ? 8.120 -5.773 -13.037 1.00 90.62 90 LEU A N 1
ATOM 739 C CA . LEU A 1 90 ? 8.391 -6.472 -14.298 1.00 90.62 90 LEU A CA 1
ATOM 740 C C . LEU A 1 90 ? 8.670 -5.490 -15.439 1.00 90.62 90 LEU A C 1
ATOM 742 O O . LEU A 1 90 ? 9.610 -5.686 -16.207 1.00 90.62 90 LEU A O 1
ATOM 746 N N . GLY A 1 91 ? 7.886 -4.414 -15.527 1.00 89.94 91 GLY A N 1
ATOM 747 C CA . GLY A 1 91 ? 8.098 -3.352 -16.506 1.00 89.94 91 GLY A CA 1
ATOM 748 C C . GLY A 1 91 ? 9.407 -2.607 -16.261 1.00 89.94 91 GLY A C 1
ATOM 749 O O . GLY A 1 91 ? 10.153 -2.360 -17.204 1.00 89.94 91 GLY A O 1
ATOM 750 N N . GLY A 1 92 ? 9.727 -2.308 -14.997 1.00 92.00 92 GLY A N 1
ATOM 751 C CA . GLY A 1 92 ? 10.993 -1.684 -14.618 1.00 92.00 92 GLY A CA 1
ATOM 752 C C . GLY A 1 92 ? 12.193 -2.559 -14.970 1.00 92.00 92 GLY A C 1
ATOM 753 O O . GLY A 1 92 ? 13.128 -2.073 -15.598 1.00 92.00 92 GLY A O 1
ATOM 754 N N . LEU A 1 93 ? 12.140 -3.856 -14.648 1.00 93.69 93 LEU A N 1
ATOM 755 C CA . LEU A 1 93 ? 13.190 -4.815 -14.999 1.00 93.69 93 LEU A CA 1
ATOM 756 C C . LEU A 1 93 ? 13.395 -4.899 -16.516 1.00 93.69 93 LEU A C 1
ATOM 758 O O . LEU A 1 93 ? 14.529 -4.830 -16.982 1.00 93.69 93 LEU A O 1
ATOM 762 N N . GLY A 1 94 ? 12.304 -4.990 -17.284 1.00 92.62 94 GLY A N 1
ATOM 763 C CA . GLY A 1 94 ? 12.364 -4.995 -18.745 1.00 92.62 94 GLY A CA 1
ATOM 764 C C . GLY A 1 94 ? 13.031 -3.736 -19.297 1.00 92.62 94 GLY A C 1
ATOM 765 O O . GLY A 1 94 ? 13.969 -3.833 -20.082 1.00 92.62 94 GLY A O 1
ATOM 766 N N . ILE A 1 95 ? 12.614 -2.552 -18.836 1.00 93.25 95 ILE A N 1
ATOM 767 C CA . ILE A 1 95 ? 13.215 -1.282 -19.266 1.00 93.25 95 ILE A CA 1
ATOM 768 C C . ILE A 1 95 ? 14.704 -1.217 -18.902 1.00 93.25 95 ILE A C 1
ATOM 770 O O . ILE A 1 95 ? 15.495 -0.758 -19.718 1.00 93.25 95 ILE A O 1
ATOM 774 N N . ILE A 1 96 ? 15.104 -1.687 -17.716 1.00 93.88 96 ILE A N 1
ATOM 775 C CA . ILE A 1 96 ? 16.511 -1.688 -17.286 1.00 93.88 96 ILE A CA 1
ATOM 776 C C . ILE A 1 96 ? 17.375 -2.558 -18.205 1.00 93.88 96 ILE A C 1
ATOM 778 O O . ILE A 1 96 ? 18.444 -2.111 -18.615 1.00 93.88 96 ILE A O 1
ATOM 782 N N . ILE A 1 97 ? 16.911 -3.761 -18.559 1.00 94.12 97 ILE A N 1
ATOM 783 C CA . ILE A 1 97 ? 17.628 -4.653 -19.486 1.00 94.12 97 ILE A CA 1
ATOM 784 C C . ILE A 1 97 ? 17.800 -3.965 -20.847 1.00 94.12 97 ILE A C 1
ATOM 786 O O . ILE A 1 97 ? 18.913 -3.866 -21.354 1.00 94.12 97 ILE A O 1
ATOM 790 N N . PHE A 1 98 ? 16.723 -3.393 -21.392 1.00 91.19 98 PHE A N 1
ATOM 791 C CA . PHE A 1 98 ? 16.775 -2.674 -22.668 1.00 91.19 98 PHE A CA 1
ATOM 792 C C . PHE A 1 98 ? 17.669 -1.428 -22.627 1.00 91.19 98 PHE A C 1
ATOM 794 O O . PHE A 1 98 ? 18.368 -1.143 -23.596 1.00 91.19 98 PHE A O 1
ATOM 801 N N . LEU A 1 99 ? 17.664 -0.674 -21.523 1.00 93.19 99 LEU A N 1
ATOM 802 C CA . LEU A 1 99 ? 18.543 0.484 -21.339 1.00 93.19 99 LEU A CA 1
ATOM 803 C C . LEU A 1 99 ? 20.016 0.074 -21.332 1.00 93.19 99 LEU A C 1
ATOM 805 O O . LEU A 1 99 ? 20.846 0.797 -21.882 1.00 93.19 99 LEU A O 1
ATOM 809 N N . TRP A 1 100 ? 20.331 -1.069 -20.721 1.00 93.31 100 TRP A N 1
ATOM 810 C CA . TRP A 1 100 ? 21.685 -1.607 -20.701 1.00 93.31 100 TRP A CA 1
ATOM 811 C C . TRP A 1 100 ? 22.156 -1.986 -22.105 1.00 93.31 100 TRP A C 1
ATOM 813 O O . TRP A 1 100 ? 23.224 -1.558 -22.528 1.00 93.31 100 TRP A O 1
ATOM 823 N N . ASP A 1 101 ? 21.342 -2.696 -22.879 1.00 90.69 101 ASP A N 1
ATOM 824 C CA . ASP A 1 101 ? 21.708 -3.036 -24.258 1.00 90.69 101 ASP A CA 1
ATOM 825 C C . ASP A 1 101 ? 21.861 -1.772 -25.117 1.00 90.69 101 ASP A C 1
ATOM 827 O O . ASP A 1 101 ? 22.843 -1.608 -25.846 1.00 90.69 101 ASP A O 1
ATOM 831 N N . LEU A 1 102 ? 20.948 -0.811 -24.969 1.00 90.69 102 LEU A N 1
ATOM 832 C CA . LEU A 1 102 ? 20.967 0.430 -25.737 1.00 90.69 102 LEU A CA 1
ATOM 833 C C . LEU A 1 102 ? 22.188 1.307 -25.422 1.00 90.69 102 LEU A C 1
ATOM 835 O O . LEU A 1 102 ? 22.721 1.944 -26.331 1.00 90.69 102 LEU A O 1
ATOM 839 N N . ILE A 1 103 ? 22.676 1.313 -24.175 1.00 93.81 103 ILE A N 1
ATOM 840 C CA . ILE A 1 103 ? 23.887 2.067 -23.824 1.00 93.81 103 ILE A CA 1
ATOM 841 C C . ILE A 1 103 ? 25.121 1.500 -24.529 1.00 93.81 103 ILE A C 1
ATOM 843 O O . ILE A 1 103 ? 25.972 2.269 -24.970 1.00 93.81 103 ILE A O 1
ATOM 847 N N . THR A 1 104 ? 25.199 0.174 -24.698 1.00 91.31 104 THR A N 1
ATOM 848 C CA . THR A 1 104 ? 26.312 -0.457 -25.422 1.00 91.31 104 THR A CA 1
ATOM 849 C C . THR A 1 104 ? 26.285 -0.092 -26.903 1.00 91.31 104 THR A C 1
ATOM 851 O O . THR A 1 104 ? 27.325 0.252 -27.463 1.00 91.31 104 THR A O 1
ATOM 854 N N . ILE A 1 105 ? 25.094 -0.061 -27.511 1.00 89.75 105 ILE A N 1
ATOM 855 C CA . ILE A 1 105 ? 24.900 0.362 -28.902 1.00 89.75 105 ILE A CA 1
ATOM 856 C C . ILE A 1 105 ? 25.319 1.822 -29.078 1.00 89.75 105 ILE A C 1
ATOM 858 O O . ILE A 1 105 ? 26.101 2.115 -29.976 1.00 89.75 105 ILE A O 1
ATOM 862 N N . ILE A 1 106 ? 24.863 2.726 -28.205 1.00 91.00 106 ILE A N 1
ATOM 863 C CA . ILE A 1 106 ? 25.232 4.150 -28.258 1.00 91.00 106 ILE A CA 1
ATOM 864 C C . ILE A 1 106 ? 26.746 4.332 -28.101 1.00 91.00 106 ILE A C 1
ATOM 866 O O . ILE A 1 106 ? 27.336 5.171 -28.777 1.00 91.00 106 ILE A O 1
ATOM 870 N N . TRP A 1 107 ? 27.378 3.549 -27.222 1.00 92.19 107 TRP A N 1
ATOM 871 C CA . TRP A 1 107 ? 28.820 3.620 -26.993 1.00 92.19 107 TRP A CA 1
ATOM 872 C C . TRP A 1 107 ? 29.633 3.163 -28.210 1.00 92.19 107 TRP A C 1
ATOM 874 O O . TRP A 1 107 ? 30.674 3.745 -28.505 1.00 92.19 107 TRP A O 1
ATOM 884 N N . MET A 1 108 ? 29.171 2.128 -28.917 1.00 90.62 108 MET A N 1
ATOM 885 C CA . MET A 1 108 ? 29.844 1.613 -30.114 1.00 90.62 108 MET A CA 1
ATOM 886 C C . MET A 1 108 ? 29.558 2.469 -31.353 1.00 90.62 108 MET A C 1
ATOM 888 O O . MET A 1 108 ? 30.477 2.793 -32.103 1.00 90.62 108 MET A O 1
ATOM 892 N N . HIS A 1 109 ? 28.296 2.847 -31.561 1.00 87.38 109 HIS A N 1
ATOM 893 C CA . HIS A 1 109 ? 27.813 3.584 -32.726 1.00 87.38 109 HIS A CA 1
ATOM 894 C C . HIS A 1 109 ? 26.686 4.549 -32.316 1.00 87.38 109 HIS A C 1
ATOM 896 O O . HIS A 1 109 ? 25.508 4.175 -32.339 1.00 87.38 109 HIS A O 1
ATOM 902 N N . PRO A 1 110 ? 27.019 5.795 -31.932 1.00 85.81 110 PRO A N 1
ATOM 903 C CA . PRO A 1 110 ? 26.011 6.761 -31.526 1.00 85.81 110 PRO A CA 1
ATOM 904 C C . PRO A 1 110 ? 25.168 7.183 -32.732 1.00 85.81 110 PRO A C 1
ATOM 906 O O . PRO A 1 110 ? 25.691 7.684 -33.726 1.00 85.81 110 PRO A O 1
ATOM 909 N N . ASP A 1 111 ? 23.854 7.012 -32.611 1.00 92.81 111 ASP A N 1
ATOM 910 C CA . ASP A 1 111 ? 22.868 7.431 -33.603 1.00 92.81 111 ASP A CA 1
ATOM 911 C C . ASP A 1 111 ? 21.780 8.285 -32.934 1.00 92.81 111 ASP A C 1
ATOM 913 O O . ASP A 1 111 ? 21.494 8.154 -31.740 1.00 92.81 111 ASP A O 1
ATOM 917 N N . GLN A 1 112 ? 21.176 9.200 -33.694 1.00 92.00 112 GLN A N 1
ATOM 918 C CA . GLN A 1 112 ? 20.175 10.115 -33.152 1.00 92.00 112 GLN A CA 1
ATOM 919 C C . GLN A 1 112 ? 18.940 9.373 -32.617 1.00 92.00 112 GLN A C 1
ATOM 921 O O . GLN A 1 112 ? 18.389 9.772 -31.587 1.00 92.00 112 GLN A O 1
ATOM 926 N N . GLU A 1 113 ? 18.512 8.295 -33.276 1.00 91.44 113 GLU A N 1
ATOM 927 C CA . GLU A 1 113 ? 17.344 7.517 -32.860 1.00 91.44 113 GLU A CA 1
ATOM 928 C C . GLU A 1 113 ? 17.643 6.680 -31.612 1.00 91.44 113 GLU A C 1
ATOM 930 O O . GLU A 1 113 ? 16.822 6.639 -30.692 1.00 91.44 113 GLU A O 1
ATOM 935 N N . SER A 1 114 ? 18.841 6.091 -31.509 1.00 89.75 114 SER A N 1
ATOM 936 C CA . SER A 1 114 ? 19.232 5.312 -30.324 1.00 89.75 114 SER A CA 1
ATOM 937 C C . SER A 1 114 ? 19.316 6.185 -29.067 1.00 89.75 114 SER A C 1
ATOM 939 O O . SER A 1 114 ? 18.788 5.809 -28.017 1.00 89.75 114 SER A O 1
ATOM 941 N N . VAL A 1 115 ? 19.862 7.402 -29.174 1.00 90.12 115 VAL A N 1
ATOM 942 C CA . VAL A 1 115 ? 19.896 8.372 -28.064 1.00 90.12 115 VAL A CA 1
ATOM 943 C C . VAL A 1 115 ? 18.489 8.850 -27.680 1.00 90.12 115 VAL A C 1
ATOM 945 O O . VAL A 1 115 ? 18.174 8.958 -26.492 1.00 90.12 115 VAL A O 1
ATOM 948 N N . ARG A 1 116 ? 17.605 9.110 -28.653 1.00 93.19 116 ARG A N 1
ATOM 949 C CA . ARG A 1 116 ? 16.205 9.490 -28.377 1.00 93.19 116 ARG A CA 1
ATOM 950 C C . ARG A 1 116 ? 15.449 8.381 -27.653 1.00 93.19 116 ARG A C 1
ATOM 952 O O . ARG A 1 116 ? 14.782 8.657 -26.654 1.00 93.19 116 ARG A O 1
ATOM 959 N N . LEU A 1 117 ? 15.578 7.139 -28.118 1.00 91.88 117 LEU A N 1
ATOM 960 C CA . LEU A 1 117 ? 14.955 5.978 -27.488 1.00 91.88 117 LEU A CA 1
ATOM 961 C C . LEU A 1 117 ? 15.441 5.803 -26.042 1.00 91.88 117 LEU A C 1
ATOM 963 O O . LEU A 1 117 ? 14.631 5.550 -25.151 1.00 91.88 117 LEU A O 1
ATOM 967 N N . PHE A 1 118 ? 16.732 6.029 -25.786 1.00 91.81 118 PHE A N 1
ATOM 968 C CA . PHE A 1 118 ? 17.311 5.971 -24.443 1.00 91.81 118 PHE A CA 1
ATOM 969 C C . PHE A 1 118 ? 16.665 6.986 -23.494 1.00 91.81 118 PHE A C 1
ATOM 971 O O . PHE A 1 118 ? 16.251 6.631 -22.389 1.00 91.81 118 PHE A O 1
ATOM 978 N N . LEU A 1 119 ? 16.487 8.234 -23.939 1.00 92.81 119 LEU A N 1
ATOM 979 C CA . LEU A 1 119 ? 15.811 9.267 -23.148 1.00 92.81 119 LEU A CA 1
ATOM 980 C C . LEU A 1 119 ? 14.339 8.925 -22.871 1.00 92.81 119 LEU A C 1
ATOM 982 O O . LEU A 1 119 ? 13.859 9.136 -21.756 1.00 92.81 119 LEU A O 1
ATOM 986 N N . VAL A 1 120 ? 13.620 8.371 -23.853 1.00 94.62 120 VAL A N 1
ATOM 987 C CA . VAL A 1 120 ? 12.222 7.939 -23.674 1.00 94.62 120 VAL A CA 1
ATOM 988 C C . VAL A 1 120 ? 12.117 6.811 -22.646 1.00 94.62 120 VAL A C 1
ATOM 990 O O . VAL A 1 120 ? 11.264 6.870 -21.758 1.00 94.62 120 VAL A O 1
ATOM 993 N N . LEU A 1 121 ? 13.005 5.818 -22.715 1.00 93.75 121 LEU A N 1
ATOM 994 C CA . LEU A 1 121 ? 13.050 4.713 -21.756 1.00 93.75 121 LEU A CA 1
ATOM 995 C C . LEU A 1 121 ? 13.409 5.190 -20.340 1.00 93.75 121 LEU A C 1
ATOM 997 O O . LEU A 1 121 ? 12.788 4.743 -19.375 1.00 93.75 121 LEU A O 1
ATOM 1001 N N . LEU A 1 122 ? 14.326 6.154 -20.201 1.00 94.00 122 LEU A N 1
ATOM 1002 C CA . LEU A 1 122 ? 14.618 6.788 -18.910 1.00 94.00 122 LEU A CA 1
ATOM 1003 C C . LE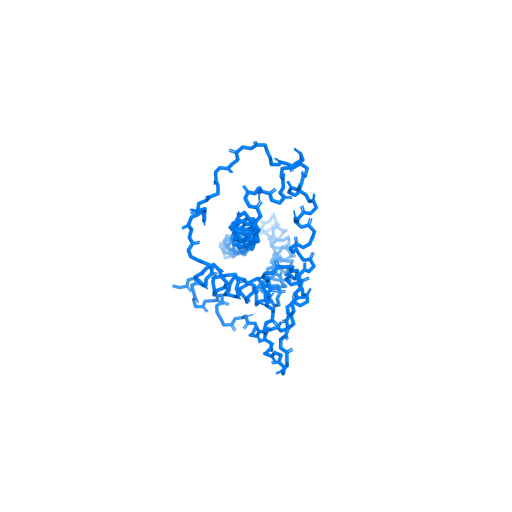U A 1 122 ? 13.399 7.515 -18.329 1.00 94.00 122 LEU A C 1
ATOM 1005 O O . LEU A 1 122 ? 13.105 7.366 -17.141 1.00 94.00 122 LEU A O 1
ATOM 1009 N N . MET A 1 123 ? 12.655 8.266 -19.149 1.00 94.69 123 MET A N 1
ATOM 1010 C CA . MET A 1 123 ? 11.415 8.915 -18.703 1.00 94.69 123 MET A CA 1
ATOM 1011 C C . MET A 1 123 ? 10.363 7.889 -18.266 1.00 94.69 123 MET A C 1
ATOM 1013 O O . MET A 1 123 ? 9.715 8.077 -17.234 1.00 94.69 123 MET A O 1
ATOM 1017 N N . ALA A 1 124 ? 10.219 6.785 -19.005 1.00 93.25 124 ALA A N 1
ATOM 1018 C CA . ALA A 1 124 ? 9.313 5.698 -18.644 1.00 93.25 124 ALA A CA 1
ATOM 1019 C C . ALA A 1 124 ? 9.710 5.039 -17.310 1.00 93.25 124 ALA A C 1
ATOM 1021 O O . ALA A 1 124 ? 8.850 4.824 -16.453 1.00 93.25 124 ALA A O 1
ATOM 1022 N N . LEU A 1 125 ? 11.005 4.793 -17.082 1.00 93.12 125 LEU A N 1
ATOM 1023 C CA . LEU A 1 125 ? 11.513 4.246 -15.821 1.00 93.12 125 LEU A CA 1
ATOM 1024 C C . LEU A 1 125 ? 11.279 5.204 -14.642 1.00 93.12 125 LEU A C 1
ATOM 1026 O O . LEU A 1 125 ? 10.846 4.783 -13.563 1.00 93.12 125 LEU A O 1
ATOM 1030 N N . GLY A 1 126 ? 11.514 6.502 -14.854 1.00 93.25 126 GLY A N 1
ATOM 1031 C CA . GLY A 1 126 ? 11.218 7.547 -13.874 1.00 93.25 126 GLY A CA 1
ATOM 1032 C C . GLY A 1 126 ? 9.731 7.594 -13.517 1.00 93.25 126 GLY A C 1
ATOM 1033 O O . GLY A 1 126 ? 9.374 7.673 -12.341 1.00 93.25 126 GLY A O 1
ATOM 1034 N N . PHE A 1 127 ? 8.853 7.455 -14.513 1.00 91.12 127 PHE A N 1
ATOM 1035 C CA . PHE A 1 127 ? 7.411 7.384 -14.301 1.00 91.12 127 PHE A CA 1
ATOM 1036 C C . PHE A 1 127 ? 6.989 6.132 -13.513 1.00 91.12 127 PHE A C 1
ATOM 1038 O O . PHE A 1 127 ? 6.232 6.260 -12.550 1.00 91.12 127 PHE A O 1
ATOM 1045 N N . LEU A 1 128 ? 7.508 4.941 -13.841 1.00 90.81 128 LEU A N 1
ATOM 1046 C CA . LEU A 1 128 ? 7.232 3.714 -13.075 1.00 90.81 128 LEU A CA 1
ATOM 1047 C C . LEU A 1 128 ? 7.699 3.824 -11.620 1.00 90.81 128 LEU A C 1
ATOM 1049 O O . LEU A 1 128 ? 6.976 3.419 -10.707 1.00 90.81 128 LEU A O 1
ATOM 1053 N N . SER A 1 129 ? 8.873 4.417 -11.401 1.00 89.94 129 SER A N 1
ATOM 1054 C CA . SER A 1 129 ? 9.411 4.662 -10.060 1.00 89.94 129 SER A CA 1
ATOM 1055 C C . SER A 1 129 ? 8.517 5.624 -9.276 1.00 89.94 129 SER A C 1
ATOM 1057 O O . SER A 1 129 ? 8.166 5.358 -8.127 1.00 89.94 129 SER A O 1
ATOM 1059 N N . PHE A 1 130 ? 8.077 6.718 -9.906 1.00 90.69 130 PHE A N 1
ATOM 1060 C CA . PHE A 1 130 ? 7.136 7.662 -9.306 1.00 90.69 130 PHE A CA 1
ATOM 1061 C C . PHE A 1 130 ? 5.811 6.989 -8.917 1.00 90.69 130 PHE A C 1
ATOM 1063 O O . PHE A 1 130 ? 5.334 7.184 -7.797 1.00 90.69 130 PHE A O 1
ATOM 1070 N N . LEU A 1 131 ? 5.232 6.172 -9.807 1.00 86.75 131 LEU A N 1
ATOM 1071 C CA . LEU A 1 131 ? 4.012 5.409 -9.523 1.00 86.75 131 LEU A CA 1
ATOM 1072 C C . LEU A 1 131 ? 4.193 4.504 -8.294 1.00 86.75 131 LEU A C 1
ATOM 1074 O O . LEU A 1 131 ? 3.335 4.503 -7.408 1.00 86.75 131 LEU A O 1
ATOM 1078 N N . TYR A 1 132 ? 5.315 3.782 -8.229 1.00 87.81 132 TYR A N 1
ATOM 1079 C CA . TYR A 1 132 ? 5.643 2.873 -7.132 1.00 87.81 132 TYR A CA 1
ATOM 1080 C C . TYR A 1 132 ? 5.742 3.607 -5.789 1.00 87.81 132 TYR A C 1
ATOM 1082 O O . TYR A 1 132 ? 5.020 3.282 -4.844 1.00 87.81 132 TYR A O 1
ATOM 1090 N N . PHE A 1 133 ? 6.562 4.663 -5.713 1.00 87.75 133 PHE A N 1
ATOM 1091 C CA . PHE A 1 133 ? 6.708 5.446 -4.482 1.00 87.75 133 PHE A CA 1
ATOM 1092 C C . PHE A 1 133 ? 5.394 6.088 -4.051 1.00 87.75 133 PHE A C 1
ATOM 1094 O O . PHE A 1 133 ? 5.082 6.137 -2.858 1.00 87.75 133 PHE A O 1
ATOM 1101 N N . LYS A 1 134 ? 4.595 6.561 -5.012 1.00 86.38 134 LYS A N 1
ATOM 1102 C CA . LYS A 1 134 ? 3.321 7.194 -4.696 1.00 86.38 134 LYS A CA 1
ATOM 1103 C C . LYS A 1 134 ? 2.298 6.195 -4.159 1.00 86.38 134 LYS A C 1
ATOM 1105 O O . LYS A 1 134 ? 1.594 6.537 -3.211 1.00 86.38 134 LYS A O 1
ATOM 1110 N N . LYS A 1 135 ? 2.237 4.975 -4.703 1.00 85.38 135 LYS A N 1
ATOM 1111 C CA . LYS A 1 135 ? 1.419 3.887 -4.143 1.00 85.38 135 LYS A CA 1
ATOM 1112 C C . LYS A 1 135 ? 1.853 3.552 -2.715 1.00 85.38 135 LYS A C 1
ATOM 1114 O O . LYS A 1 135 ? 1.019 3.582 -1.817 1.00 85.38 135 LYS A O 1
ATOM 1119 N N . MET A 1 136 ? 3.151 3.341 -2.496 1.00 85.94 136 MET A N 1
ATOM 1120 C CA . MET A 1 136 ? 3.692 3.011 -1.174 1.00 85.94 136 MET A CA 1
ATOM 1121 C C . MET A 1 136 ? 3.361 4.085 -0.125 1.00 85.94 136 MET A C 1
ATOM 1123 O O . MET A 1 136 ? 3.032 3.765 1.017 1.00 85.94 136 MET A O 1
ATOM 1127 N N . GLN A 1 137 ? 3.409 5.365 -0.510 1.00 86.94 137 GLN A N 1
ATOM 1128 C CA . GLN A 1 137 ? 3.006 6.467 0.363 1.00 86.94 137 GLN A CA 1
ATOM 1129 C C . GLN A 1 137 ? 1.515 6.399 0.723 1.00 86.94 137 GLN A C 1
ATOM 1131 O O . GLN A 1 137 ? 1.177 6.489 1.898 1.00 86.94 137 GLN A O 1
ATOM 1136 N N . VAL A 1 138 ? 0.636 6.214 -0.267 1.00 86.19 138 VAL A N 1
ATOM 1137 C CA . VAL A 1 138 ? -0.818 6.131 -0.044 1.00 86.19 138 VAL A CA 1
ATOM 1138 C C . VAL A 1 138 ? -1.173 4.958 0.869 1.00 86.19 138 VAL A C 1
ATOM 1140 O O . VAL A 1 138 ? -1.976 5.122 1.783 1.00 86.19 138 VAL A O 1
ATOM 1143 N N . ASP A 1 139 ? -0.547 3.798 0.670 1.00 86.94 139 ASP A N 1
ATOM 1144 C CA . ASP A 1 139 ? -0.797 2.615 1.498 1.00 86.94 139 ASP A CA 1
ATOM 1145 C C . ASP A 1 139 ? -0.363 2.850 2.947 1.00 86.94 139 ASP A C 1
ATOM 1147 O O . ASP A 1 139 ? -1.111 2.552 3.880 1.00 86.94 139 ASP A O 1
ATOM 1151 N N . LYS A 1 140 ? 0.803 3.474 3.148 1.00 87.50 140 LYS A N 1
ATOM 1152 C CA . LYS A 1 140 ? 1.278 3.863 4.479 1.00 87.50 140 LYS A CA 1
ATOM 1153 C C . LYS A 1 140 ? 0.335 4.863 5.154 1.00 87.50 140 LYS A C 1
ATOM 1155 O O . LYS A 1 140 ? 0.012 4.687 6.327 1.00 87.50 140 LYS A O 1
ATOM 1160 N N . ASP A 1 141 ? -0.117 5.882 4.429 1.00 87.94 141 ASP A N 1
ATOM 1161 C CA . ASP A 1 141 ? -1.032 6.900 4.954 1.00 87.94 141 ASP A CA 1
ATOM 1162 C C . ASP A 1 141 ? -2.389 6.287 5.337 1.00 87.94 141 ASP A C 1
ATOM 1164 O O . ASP A 1 141 ? -2.949 6.619 6.385 1.00 87.94 141 ASP A O 1
ATOM 1168 N N . ASN A 1 142 ? -2.897 5.345 4.537 1.00 89.25 142 ASN A N 1
ATOM 1169 C CA . ASN A 1 142 ? -4.128 4.615 4.831 1.00 89.25 142 ASN A CA 1
ATOM 1170 C C . ASN A 1 142 ? -3.989 3.755 6.093 1.00 89.25 142 ASN A C 1
ATOM 1172 O O . ASN A 1 142 ? -4.868 3.795 6.953 1.00 89.25 142 ASN A O 1
ATOM 1176 N N . VAL A 1 143 ? -2.876 3.031 6.244 1.00 90.38 143 VAL A N 1
ATOM 1177 C CA . VAL A 1 143 ? -2.597 2.221 7.441 1.00 90.38 143 VAL A CA 1
ATOM 1178 C C . VAL A 1 143 ? -2.482 3.098 8.691 1.00 90.38 143 VAL A C 1
ATOM 1180 O O . VAL A 1 143 ? -3.096 2.796 9.711 1.00 90.38 143 VAL A O 1
ATOM 1183 N N . GLU A 1 144 ? -1.761 4.219 8.628 1.00 88.06 144 GLU A N 1
ATOM 1184 C CA . GLU A 1 144 ? -1.663 5.152 9.760 1.00 88.06 144 GLU A CA 1
ATOM 1185 C C . GLU A 1 144 ? -3.019 5.773 10.116 1.00 88.06 144 GLU A C 1
ATOM 1187 O O . GLU A 1 144 ? -3.368 5.865 11.296 1.00 88.06 144 GLU A O 1
ATOM 1192 N N . THR A 1 145 ? -3.811 6.145 9.106 1.00 87.88 145 THR A N 1
ATOM 1193 C CA . THR A 1 145 ? -5.165 6.677 9.308 1.00 87.88 145 THR A CA 1
ATOM 1194 C C . THR A 1 145 ? -6.072 5.633 9.954 1.00 87.88 145 THR A C 1
ATOM 1196 O O . THR A 1 145 ? -6.845 5.966 10.851 1.00 87.88 145 THR A O 1
ATOM 1199 N N . PHE A 1 146 ? -5.964 4.367 9.542 1.00 89.44 146 PHE A N 1
ATOM 1200 C CA . PHE A 1 146 ? -6.691 3.266 10.167 1.00 89.44 146 PHE A CA 1
ATOM 1201 C C . PHE A 1 146 ? -6.341 3.145 11.654 1.00 89.44 146 PHE A C 1
ATOM 1203 O O . PHE A 1 146 ? -7.236 3.139 12.498 1.00 89.44 146 PHE A O 1
ATOM 1210 N N . LEU A 1 147 ? -5.047 3.121 11.987 1.00 88.00 147 LEU A N 1
ATOM 1211 C CA . LEU A 1 147 ? -4.580 3.016 13.371 1.00 88.00 147 LEU A CA 1
ATOM 1212 C C . LEU A 1 147 ? -4.983 4.237 14.218 1.00 88.00 147 LEU A C 1
ATOM 1214 O O . LEU A 1 147 ? -5.156 4.114 15.429 1.00 88.00 147 LEU A O 1
ATOM 1218 N N . ASP A 1 148 ? -5.119 5.427 13.621 1.00 86.81 148 ASP A N 1
ATOM 1219 C CA . ASP A 1 148 ? -5.643 6.615 14.310 1.00 86.81 148 ASP A CA 1
ATOM 1220 C C . ASP A 1 148 ? -7.136 6.514 14.610 1.00 86.81 148 ASP A C 1
ATOM 1222 O O . ASP A 1 148 ? -7.575 6.903 15.693 1.00 86.81 148 ASP A O 1
ATOM 1226 N N . ILE A 1 149 ? -7.920 5.964 13.687 1.00 86.94 149 ILE A N 1
ATOM 1227 C CA . ILE A 1 149 ? -9.342 5.717 13.928 1.00 86.94 149 ILE A CA 1
ATOM 1228 C C . ILE A 1 149 ? -9.526 4.631 14.990 1.00 86.94 149 ILE A C 1
ATOM 1230 O O . ILE A 1 149 ? -10.372 4.790 15.866 1.00 86.94 149 ILE A O 1
ATOM 1234 N N . GLU A 1 150 ? -8.718 3.568 14.949 1.00 84.19 150 GLU A N 1
ATOM 1235 C CA . GLU A 1 150 ? -8.718 2.513 15.969 1.00 84.19 150 GLU A CA 1
ATOM 1236 C C . GLU A 1 150 ? -8.428 3.093 17.365 1.00 84.19 150 GLU A C 1
ATOM 1238 O O . GLU A 1 150 ? -9.197 2.872 18.298 1.00 84.19 150 GLU A O 1
ATOM 1243 N N . ASP A 1 151 ? -7.393 3.929 17.495 1.00 82.81 151 ASP A N 1
ATOM 1244 C CA . ASP A 1 151 ? -7.060 4.606 18.755 1.00 82.81 151 ASP A CA 1
ATOM 1245 C C . ASP A 1 151 ? -8.167 5.566 19.230 1.00 82.81 151 ASP A C 1
ATOM 1247 O O . ASP A 1 151 ? -8.457 5.646 20.423 1.00 82.81 151 ASP A O 1
ATOM 1251 N N . ALA A 1 152 ? -8.823 6.281 18.310 1.00 82.94 152 ALA A N 1
ATOM 1252 C CA . ALA A 1 152 ? -9.932 7.175 18.646 1.00 82.94 152 ALA A CA 1
ATOM 1253 C C . ALA A 1 152 ? -11.173 6.403 19.122 1.00 82.94 152 ALA A C 1
ATOM 1255 O O . ALA A 1 152 ? -11.813 6.819 20.088 1.00 82.94 152 ALA A O 1
ATOM 1256 N N . LEU A 1 153 ? -11.490 5.271 18.484 1.00 82.62 153 LEU A N 1
ATOM 1257 C CA . LEU A 1 153 ? -12.557 4.367 18.918 1.00 82.62 153 LEU A CA 1
ATOM 1258 C C . LEU A 1 153 ? -12.268 3.813 20.314 1.00 82.62 153 LEU A C 1
ATOM 1260 O O . LEU A 1 153 ? -13.128 3.900 21.188 1.00 82.62 153 LEU A O 1
ATOM 1264 N N . TYR A 1 154 ? -11.044 3.331 20.544 1.00 80.00 154 TYR A N 1
ATOM 1265 C CA . TYR A 1 154 ? -10.630 2.823 21.849 1.00 80.00 154 TYR A CA 1
ATOM 1266 C C . TYR A 1 154 ? -10.722 3.906 22.930 1.00 80.00 154 TYR A C 1
ATOM 1268 O O . TYR A 1 154 ? -11.284 3.679 23.999 1.00 80.00 154 TYR A O 1
ATOM 1276 N N . LYS A 1 155 ? -10.254 5.126 22.641 1.00 79.12 155 LYS A N 1
ATOM 1277 C CA . LYS A 1 155 ? -10.330 6.247 23.585 1.00 79.12 155 LYS A CA 1
ATOM 1278 C C . LYS A 1 155 ? -11.762 6.697 23.873 1.00 79.12 155 LYS A C 1
ATOM 1280 O O . LYS A 1 155 ? -12.042 7.083 25.003 1.00 79.12 155 LYS A O 1
ATOM 1285 N N . ASN A 1 156 ? -12.665 6.636 22.896 1.00 80.88 156 ASN A N 1
ATOM 1286 C CA . ASN A 1 156 ? -14.082 6.928 23.119 1.00 80.88 156 ASN A CA 1
ATOM 1287 C C . ASN A 1 156 ? -14.750 5.889 24.039 1.00 80.88 156 ASN A C 1
ATOM 1289 O O . ASN A 1 156 ? -15.665 6.242 24.776 1.00 80.88 156 ASN A O 1
ATOM 1293 N N . GLU A 1 157 ? -14.307 4.629 24.006 1.00 78.44 157 GLU A N 1
ATOM 1294 C CA . GLU A 1 157 ? -14.866 3.550 24.835 1.00 78.44 157 GLU A CA 1
ATOM 1295 C C . GLU A 1 157 ? -14.216 3.456 26.227 1.00 78.44 157 GLU A C 1
ATOM 1297 O O . GLU A 1 157 ? -14.900 3.139 27.197 1.00 78.44 157 GLU A O 1
ATOM 1302 N N . TYR A 1 158 ? -12.917 3.756 26.341 1.00 78.00 158 TYR A N 1
ATOM 1303 C CA . TYR A 1 158 ? -12.120 3.499 27.550 1.00 78.00 158 TYR A CA 1
ATOM 1304 C C . TYR A 1 158 ? -11.452 4.741 28.160 1.00 78.00 158 TYR A C 1
ATOM 1306 O O . TYR A 1 158 ? -10.785 4.639 29.186 1.00 78.00 158 TYR A O 1
ATOM 1314 N N . GLY A 1 159 ? -11.574 5.918 27.542 1.00 74.94 159 GLY A N 1
ATOM 1315 C CA . GLY A 1 159 ? -11.012 7.184 28.037 1.00 74.94 159 GLY A CA 1
ATOM 1316 C C . GLY A 1 159 ? -9.494 7.355 27.861 1.00 74.94 159 GLY A C 1
ATOM 1317 O O . GLY A 1 159 ? -8.988 8.476 27.949 1.00 74.94 159 GLY A O 1
ATOM 1318 N N . ALA A 1 160 ? -8.759 6.286 27.548 1.00 75.44 160 ALA A N 1
ATOM 1319 C CA . ALA A 1 160 ? -7.311 6.292 27.334 1.00 75.44 160 ALA A CA 1
ATOM 1320 C C . ALA A 1 160 ? -6.936 5.899 25.897 1.00 75.44 160 ALA A C 1
ATOM 1322 O O . ALA A 1 160 ? -7.715 5.270 25.190 1.00 75.44 160 ALA A O 1
ATOM 1323 N N . SER A 1 161 ? -5.738 6.283 25.451 1.00 70.62 161 SER A N 1
ATOM 1324 C CA . SER A 1 161 ? -5.194 5.812 24.169 1.00 70.62 161 SER A CA 1
ATOM 1325 C C . SER A 1 161 ? -4.770 4.351 24.295 1.00 70.62 161 SER A C 1
ATOM 1327 O O . SER A 1 161 ? -4.199 3.971 25.314 1.00 70.62 161 SER A O 1
ATOM 1329 N N . GLN A 1 162 ? -4.993 3.559 23.246 1.00 71.62 162 GLN A N 1
ATOM 1330 C CA . GLN A 1 162 ? -4.575 2.153 23.200 1.00 71.62 162 GLN A CA 1
ATOM 1331 C C . GLN A 1 162 ? -3.044 2.002 23.165 1.00 71.62 162 GLN A C 1
ATOM 1333 O O . GLN A 1 162 ? -2.510 0.944 23.484 1.00 71.62 162 GLN A O 1
ATOM 1338 N N . TYR A 1 163 ? -2.341 3.058 22.752 1.00 69.12 163 TYR A N 1
ATOM 1339 C CA . TYR A 1 163 ? -0.910 3.046 22.445 1.00 69.12 163 TYR A CA 1
ATOM 1340 C C . TYR A 1 163 ? -0.062 3.838 23.445 1.00 69.12 163 TYR A C 1
ATOM 1342 O O . TYR A 1 163 ? 1.120 4.062 23.197 1.00 69.12 163 TYR A O 1
ATOM 1350 N N . LYS A 1 164 ? -0.659 4.286 24.556 1.00 60.81 164 LYS A N 1
ATOM 1351 C CA . LYS A 1 164 ? 0.084 4.833 25.693 1.00 60.81 164 LYS A CA 1
ATOM 1352 C C . LYS A 1 164 ? 0.389 3.688 26.657 1.00 60.81 164 LYS A C 1
ATOM 1354 O O . LYS A 1 164 ? -0.543 3.154 27.251 1.00 60.81 164 LYS A O 1
ATOM 1359 N N . ASN A 1 165 ? 1.667 3.327 26.771 1.00 51.53 165 ASN A N 1
ATOM 1360 C CA . ASN A 1 165 ? 2.161 2.590 27.937 1.00 51.53 165 ASN A CA 1
ATOM 1361 C C . ASN A 1 165 ? 2.103 3.484 29.176 1.00 51.53 165 ASN A C 1
ATOM 1363 O O . ASN A 1 165 ? 2.384 4.699 29.026 1.00 51.53 165 ASN A O 1
#

pLDDT: mean 80.99, std 11.84, range [40.78, 94.69]

Foldseek 3Di:
DVVVVLVVQFDFFAFDPDWDAPDPLAIAGTDQVVLVVVLVVVVVVLLPPDDDDDQPCAPPDSVVLRVLLNVLSRVLSRLSNGCLVVCLVVVLVVLVVVLVVLVVCCVVPNDPVSVVVNVVSVVVNVVSVVSVVVSVVVSVVSSVNSLSSVQNNCCVVPVDGPSDD